Protein AF-A0A2I2KLL4-F1 (afdb_monomer)

Structure (mmCIF, N/CA/C/O backbone):
data_AF-A0A2I2KLL4-F1
#
_entry.id   AF-A0A2I2KLL4-F1
#
loop_
_atom_site.group_PDB
_atom_site.id
_atom_site.type_symbol
_atom_site.label_atom_id
_atom_site.label_alt_id
_atom_site.label_comp_id
_atom_site.label_asym_id
_atom_site.label_entity_id
_atom_site.label_seq_id
_atom_site.pdbx_PDB_ins_code
_atom_site.Cartn_x
_atom_site.Cartn_y
_atom_site.Cartn_z
_atom_site.occupancy
_atom_site.B_iso_or_equiv
_atom_site.auth_seq_id
_atom_site.auth_comp_id
_atom_site.auth_asym_id
_atom_site.auth_atom_id
_atom_site.pdbx_PDB_model_num
ATOM 1 N N . MET A 1 1 ? -18.884 -9.097 3.465 1.00 61.75 1 MET A N 1
ATOM 2 C CA . MET A 1 1 ? -18.006 -8.969 4.646 1.00 61.75 1 MET A CA 1
ATOM 3 C C . MET A 1 1 ? -17.611 -7.509 4.767 1.00 61.75 1 MET A C 1
ATOM 5 O O . MET A 1 1 ? -17.368 -6.892 3.738 1.00 61.75 1 MET A O 1
ATOM 9 N N . THR A 1 2 ? -17.650 -6.938 5.967 1.00 78.00 2 THR A N 1
ATOM 10 C CA . THR A 1 2 ? -17.216 -5.558 6.241 1.00 78.00 2 THR A CA 1
ATOM 11 C C . THR A 1 2 ? -15.734 -5.535 6.598 1.00 78.00 2 THR A C 1
ATOM 13 O O . THR A 1 2 ? -15.216 -6.523 7.118 1.00 78.00 2 THR A O 1
ATOM 16 N N . HIS A 1 3 ? -15.065 -4.415 6.319 1.00 81.94 3 HIS A N 1
ATOM 17 C CA . HIS A 1 3 ? -13.654 -4.229 6.658 1.00 81.94 3 HIS A CA 1
ATOM 18 C C . HIS A 1 3 ? -13.416 -4.439 8.160 1.00 81.94 3 HIS A C 1
ATOM 20 O O . HIS A 1 3 ? -14.210 -3.926 8.958 1.00 81.94 3 HIS A O 1
ATOM 26 N N . PRO A 1 4 ? -12.379 -5.197 8.567 1.00 83.56 4 PRO A N 1
ATOM 27 C CA . PRO A 1 4 ? -12.121 -5.459 9.976 1.00 83.56 4 PRO A CA 1
ATOM 28 C C . PRO A 1 4 ? -11.893 -4.158 10.748 1.00 83.56 4 PRO A C 1
ATOM 30 O O . PRO A 1 4 ? -11.101 -3.305 10.343 1.00 83.56 4 PRO A O 1
ATOM 33 N N . VAL A 1 5 ? -12.571 -4.012 11.887 1.00 83.44 5 VAL A N 1
ATOM 34 C CA . VAL A 1 5 ? -12.430 -2.829 12.744 1.00 83.44 5 VAL A CA 1
ATOM 35 C C . VAL A 1 5 ? -10.989 -2.732 13.247 1.00 83.44 5 VAL A C 1
ATOM 37 O O . VAL A 1 5 ? -10.452 -3.690 13.797 1.00 83.44 5 VAL A O 1
ATOM 40 N N . GLY A 1 6 ? -10.369 -1.568 13.054 1.00 82.81 6 GLY A N 1
ATOM 41 C CA . GLY A 1 6 ? -8.994 -1.297 13.481 1.00 82.81 6 GLY A CA 1
ATOM 42 C C . GLY A 1 6 ? -7.910 -1.740 12.495 1.00 82.81 6 GLY A C 1
ATOM 43 O O . GLY A 1 6 ? -6.746 -1.410 12.714 1.00 82.81 6 GLY A O 1
ATOM 44 N N . LEU A 1 7 ? -8.258 -2.426 11.398 1.00 86.62 7 LEU A N 1
ATOM 45 C CA . LEU A 1 7 ? -7.305 -2.677 10.321 1.00 86.62 7 LEU A CA 1
ATOM 46 C C . LEU A 1 7 ? -7.185 -1.407 9.456 1.00 86.62 7 LEU A C 1
ATOM 48 O O . LEU A 1 7 ? -8.212 -0.872 9.035 1.00 86.62 7 LEU A O 1
ATOM 52 N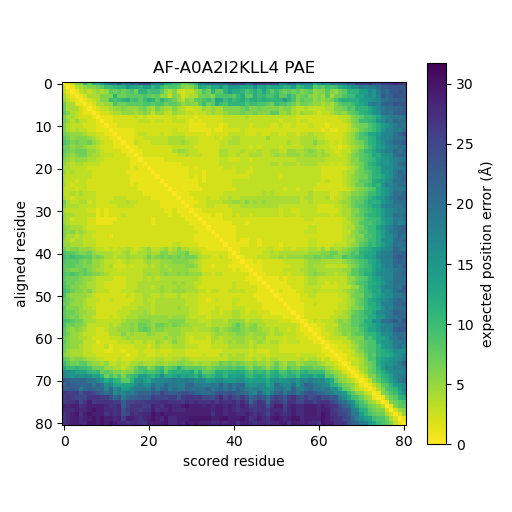 N . PRO A 1 8 ? -5.976 -0.896 9.172 1.00 88.94 8 PRO A N 1
ATOM 53 C CA . PRO A 1 8 ? -5.814 0.211 8.236 1.00 88.94 8 PRO A CA 1
ATOM 54 C C . PRO A 1 8 ? -6.183 -0.215 6.809 1.00 88.94 8 PRO A C 1
ATOM 56 O O . PRO A 1 8 ? -6.263 -1.406 6.494 1.00 88.94 8 PRO A O 1
ATOM 59 N N . HIS A 1 9 ? -6.379 0.764 5.928 1.00 92.56 9 HIS A N 1
ATOM 60 C CA . HIS A 1 9 ? -6.410 0.503 4.490 1.00 92.56 9 HIS A CA 1
ATOM 61 C C . HIS A 1 9 ? -5.048 -0.040 4.053 1.00 92.56 9 HIS A C 1
ATOM 63 O O . HIS A 1 9 ? -4.010 0.527 4.401 1.00 92.56 9 HIS A O 1
ATOM 69 N N . VAL A 1 10 ? -5.037 -1.142 3.309 1.00 93.50 10 VAL A N 1
ATOM 70 C CA . VAL A 1 10 ? -3.793 -1.851 2.992 1.00 93.50 10 VAL A CA 1
ATOM 71 C C . VAL A 1 10 ? -3.258 -1.432 1.626 1.00 93.50 10 VAL A C 1
ATOM 73 O O . VAL A 1 10 ? -3.945 -1.536 0.614 1.00 93.50 10 VAL A O 1
ATOM 76 N N . PHE A 1 11 ? -2.003 -1.007 1.570 1.00 94.38 11 PHE A N 1
ATOM 77 C CA . PHE A 1 11 ? -1.277 -0.791 0.325 1.00 94.38 11 PHE A CA 1
ATOM 78 C C . PHE A 1 11 ? -0.446 -2.040 0.003 1.00 94.38 11 PHE A C 1
ATOM 80 O O . PHE A 1 11 ? 0.408 -2.435 0.797 1.00 94.38 11 PHE A O 1
ATOM 87 N N . VAL A 1 12 ? -0.737 -2.707 -1.115 1.00 93.44 12 VAL A N 1
ATOM 88 C CA . VAL A 1 12 ? -0.168 -4.019 -1.469 1.00 93.44 12 VAL A CA 1
ATOM 89 C C . VAL A 1 12 ? 0.969 -3.862 -2.469 1.00 93.44 12 VAL A C 1
ATOM 91 O O . VAL A 1 12 ? 0.735 -3.410 -3.593 1.00 93.44 12 VAL A O 1
ATOM 94 N N . ASP A 1 13 ? 2.160 -4.302 -2.060 1.00 92.56 13 ASP A N 1
ATOM 95 C CA . ASP A 1 13 ? 3.388 -4.320 -2.855 1.00 92.56 13 ASP A CA 1
ATOM 96 C C . ASP A 1 13 ? 3.334 -5.287 -4.055 1.00 92.56 13 ASP A C 1
ATOM 98 O O . ASP A 1 13 ? 2.654 -6.319 -4.034 1.00 92.56 13 ASP A O 1
ATOM 102 N N . ARG A 1 14 ? 4.118 -4.978 -5.095 1.00 90.12 14 ARG A N 1
ATOM 103 C CA . ARG A 1 14 ? 4.266 -5.796 -6.310 1.00 90.12 14 ARG A CA 1
ATOM 104 C C . ARG A 1 14 ? 4.772 -7.217 -6.040 1.00 90.12 14 ARG A C 1
ATOM 106 O O . ARG A 1 14 ? 4.400 -8.122 -6.786 1.00 90.12 14 ARG A O 1
ATOM 113 N N . SER A 1 15 ? 5.538 -7.450 -4.966 1.00 90.31 15 SER A N 1
ATOM 114 C CA . SER A 1 15 ? 6.009 -8.790 -4.561 1.00 90.31 15 SER A CA 1
ATOM 115 C C . SER A 1 15 ? 4.876 -9.789 -4.311 1.00 90.31 15 SER A C 1
ATOM 117 O O . SER A 1 15 ? 5.056 -10.990 -4.498 1.00 90.31 15 SER A O 1
ATOM 119 N N . LEU A 1 16 ? 3.684 -9.312 -3.943 1.00 91.81 16 LEU A N 1
ATOM 120 C CA . LEU A 1 16 ? 2.500 -10.149 -3.715 1.00 91.81 16 LEU A CA 1
ATOM 121 C C . LEU A 1 16 ? 1.670 -10.381 -4.984 1.00 91.81 16 LEU A C 1
ATOM 123 O O . LEU A 1 16 ? 0.703 -11.149 -4.978 1.00 91.81 16 LEU A O 1
ATOM 127 N N . GLY A 1 17 ? 2.051 -9.729 -6.081 1.00 91.19 17 GLY A N 1
ATOM 128 C CA . GLY A 1 17 ? 1.311 -9.713 -7.329 1.00 91.19 17 GLY A CA 1
ATOM 129 C C . GLY A 1 17 ? 0.009 -8.911 -7.250 1.00 91.19 17 GLY A C 1
ATOM 130 O O . GLY A 1 17 ? -0.565 -8.650 -6.194 1.00 91.19 17 GLY A O 1
ATOM 131 N N . ARG A 1 18 ? -0.509 -8.543 -8.424 1.00 92.50 18 ARG A N 1
ATOM 132 C CA . ARG A 1 18 ? -1.672 -7.645 -8.554 1.00 92.50 18 ARG A CA 1
ATOM 133 C C . ARG A 1 18 ? -3.034 -8.335 -8.690 1.00 92.50 18 ARG A C 1
ATOM 135 O O . ARG A 1 18 ? -4.050 -7.657 -8.778 1.00 92.50 18 ARG A O 1
ATOM 142 N N . ILE A 1 19 ? -3.085 -9.673 -8.738 1.00 92.69 19 ILE A N 1
ATOM 143 C CA . ILE A 1 19 ? -4.327 -10.418 -9.033 1.00 92.69 19 ILE A CA 1
ATOM 144 C C . ILE A 1 19 ? -4.759 -11.340 -7.891 1.00 92.69 19 ILE A C 1
ATOM 146 O O . ILE A 1 19 ? -5.784 -11.085 -7.264 1.00 92.69 19 ILE A O 1
ATOM 150 N N . ALA A 1 20 ? -4.033 -12.434 -7.647 1.00 94.38 20 ALA A N 1
ATOM 151 C CA . ALA A 1 20 ? -4.506 -13.499 -6.759 1.00 94.38 20 ALA A CA 1
ATOM 152 C C . ALA A 1 20 ? -4.621 -13.033 -5.299 1.00 94.38 20 ALA A C 1
ATOM 154 O O . ALA A 1 20 ? -5.697 -13.132 -4.710 1.00 94.38 20 ALA A O 1
ATOM 155 N N . VAL A 1 21 ? -3.546 -12.464 -4.745 1.00 93.69 21 VAL A N 1
ATOM 156 C CA . VAL A 1 21 ? -3.524 -11.978 -3.357 1.00 93.69 21 VAL A CA 1
ATOM 157 C C . VAL A 1 21 ? -4.536 -10.839 -3.139 1.00 93.69 21 VAL A C 1
ATOM 159 O O . VAL A 1 21 ? -5.381 -10.986 -2.254 1.00 93.69 21 VAL A O 1
ATOM 162 N N . PRO A 1 22 ? -4.576 -9.770 -3.966 1.00 95.25 22 PRO A N 1
ATOM 163 C CA . PRO A 1 22 ? -5.596 -8.724 -3.847 1.00 95.25 22 PRO A CA 1
ATOM 164 C C . PRO A 1 22 ? -7.034 -9.248 -3.896 1.00 95.25 22 PRO A C 1
ATOM 166 O O . PRO A 1 22 ? -7.878 -8.805 -3.118 1.00 95.25 22 PRO A O 1
ATOM 169 N N . ARG A 1 23 ? -7.330 -10.215 -4.777 1.00 95.56 23 ARG A N 1
ATOM 170 C CA . ARG A 1 23 ? -8.666 -10.825 -4.865 1.00 95.56 23 ARG A CA 1
ATOM 171 C C . ARG A 1 23 ? -9.049 -11.563 -3.586 1.00 95.56 23 ARG A C 1
ATOM 173 O O . ARG A 1 23 ? -10.172 -11.394 -3.122 1.00 95.56 23 ARG A O 1
ATOM 180 N N . LEU A 1 24 ? -8.137 -12.348 -3.013 1.00 95.19 24 LEU A N 1
ATOM 181 C CA . LEU A 1 24 ? -8.393 -13.088 -1.773 1.00 95.19 24 LEU A CA 1
ATOM 182 C C . LEU A 1 24 ? -8.625 -12.144 -0.588 1.00 95.19 24 LEU A C 1
ATOM 184 O O . LEU A 1 24 ? -9.595 -12.314 0.149 1.00 95.19 24 LEU A O 1
ATOM 188 N N . LEU A 1 25 ? -7.788 -11.115 -0.443 1.00 93.50 25 LEU A N 1
ATOM 189 C CA . LEU A 1 25 ? -7.917 -10.127 0.631 1.00 93.50 25 LEU A CA 1
ATOM 190 C C . LEU A 1 25 ? -9.231 -9.336 0.519 1.00 93.50 25 LEU A C 1
ATOM 192 O O . LEU A 1 25 ? -9.950 -9.193 1.508 1.00 93.50 25 LEU A O 1
ATOM 196 N N . ARG A 1 26 ? -9.606 -8.906 -0.693 1.00 94.62 26 ARG A N 1
ATOM 197 C CA . ARG A 1 26 ? -10.914 -8.274 -0.948 1.00 94.62 26 ARG A CA 1
ATOM 198 C C . ARG A 1 26 ? -12.076 -9.214 -0.642 1.00 94.62 26 ARG A C 1
ATOM 200 O O . ARG A 1 26 ? -13.064 -8.787 -0.053 1.00 94.62 26 ARG A O 1
ATOM 207 N N . GLY A 1 27 ? -11.950 -10.494 -0.996 1.00 94.62 27 GLY A N 1
ATOM 208 C CA . GLY A 1 27 ? -12.929 -11.530 -0.656 1.00 94.62 27 GLY A CA 1
ATOM 209 C C . GLY A 1 27 ? -13.132 -11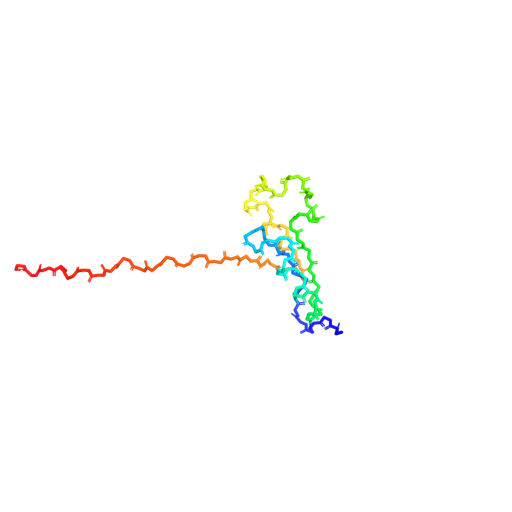.687 0.855 1.00 94.62 27 GLY A C 1
ATOM 210 O O . GLY A 1 27 ? -14.255 -11.910 1.298 1.00 94.62 27 GLY A O 1
ATOM 211 N N . ALA A 1 28 ? -12.076 -11.478 1.645 1.00 92.56 28 ALA A N 1
ATOM 212 C CA . ALA A 1 28 ? -12.125 -11.446 3.107 1.00 92.56 28 ALA A CA 1
ATOM 213 C C . ALA A 1 28 ? -12.664 -10.119 3.689 1.00 92.56 28 ALA A C 1
ATOM 215 O O . ALA A 1 28 ? -12.745 -9.968 4.906 1.00 92.56 28 ALA A O 1
ATOM 216 N N . GLY A 1 29 ? -13.048 -9.157 2.843 1.00 92.81 29 GLY A N 1
ATOM 217 C CA . GLY A 1 29 ? -13.565 -7.849 3.251 1.00 92.81 29 GLY A CA 1
ATOM 218 C C . GLY A 1 29 ? -12.496 -6.784 3.497 1.00 92.81 29 GLY A C 1
ATOM 219 O O . GLY A 1 29 ? -12.846 -5.700 3.947 1.00 92.81 29 GLY A O 1
ATOM 220 N N . ILE A 1 30 ? -11.221 -7.053 3.204 1.00 93.62 30 ILE A N 1
ATOM 221 C CA . ILE A 1 30 ? -10.127 -6.102 3.435 1.00 93.62 30 ILE A CA 1
ATOM 222 C C . ILE A 1 30 ? -10.129 -5.023 2.347 1.00 93.62 30 ILE A C 1
ATOM 224 O O . ILE A 1 30 ? -10.087 -5.321 1.149 1.00 93.62 30 ILE A O 1
ATOM 228 N N . GLN A 1 31 ? -10.130 -3.760 2.770 1.00 94.25 31 GLN A N 1
ATOM 229 C CA . GLN A 1 31 ? -9.921 -2.607 1.901 1.00 94.25 31 GLN A CA 1
ATOM 230 C C . GLN A 1 31 ? -8.435 -2.461 1.574 1.00 94.25 31 GLN A C 1
ATOM 232 O O . GLN A 1 31 ? -7.593 -2.387 2.472 1.00 94.25 31 GLN A O 1
ATOM 237 N N . LEU A 1 32 ? -8.116 -2.455 0.278 1.00 95.00 32 LEU A N 1
ATOM 238 C CA . LEU A 1 32 ? -6.740 -2.367 -0.192 1.00 95.00 32 LEU A CA 1
ATOM 239 C C . LEU A 1 32 ? -6.606 -1.697 -1.559 1.00 95.00 32 LEU A C 1
ATOM 241 O O . LEU A 1 32 ? -7.520 -1.766 -2.387 1.00 95.00 32 LEU A O 1
ATOM 245 N N . THR A 1 33 ? -5.419 -1.152 -1.809 1.00 95.81 33 THR A N 1
ATOM 246 C CA . THR A 1 33 ? -4.960 -0.636 -3.105 1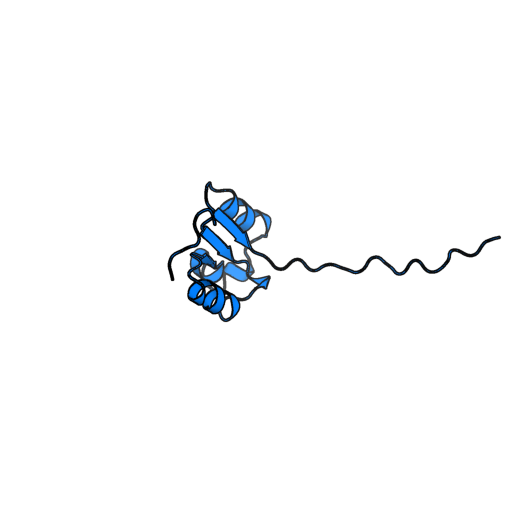.00 95.81 33 THR A CA 1
ATOM 247 C C . THR A 1 33 ? -3.623 -1.279 -3.454 1.00 95.81 33 THR A C 1
ATOM 249 O O . THR A 1 33 ? -2.733 -1.354 -2.615 1.00 95.81 33 THR A O 1
ATOM 252 N N . THR A 1 34 ? -3.475 -1.760 -4.682 1.00 95.75 34 THR A N 1
ATOM 253 C CA . THR A 1 34 ? -2.200 -2.286 -5.197 1.00 95.75 34 THR A CA 1
ATOM 254 C C . THR A 1 34 ? -1.352 -1.174 -5.821 1.00 95.75 34 THR A C 1
ATOM 256 O O . THR A 1 34 ? -1.905 -0.178 -6.291 1.00 95.75 34 THR A O 1
ATOM 259 N N . LEU A 1 35 ? -0.026 -1.351 -5.910 1.00 94.50 35 LEU A N 1
ATOM 260 C CA . LEU A 1 35 ? 0.832 -0.402 -6.648 1.00 94.50 35 LEU A CA 1
ATOM 261 C C . LEU A 1 35 ? 0.381 -0.251 -8.106 1.00 94.50 35 LEU A C 1
ATOM 263 O O . LEU A 1 35 ? 0.315 0.866 -8.603 1.00 94.50 35 LEU A O 1
ATOM 267 N N . ALA A 1 36 ? -0.002 -1.352 -8.755 1.00 94.31 36 ALA A N 1
ATOM 268 C CA . ALA A 1 36 ? -0.514 -1.350 -10.125 1.00 94.31 36 ALA A CA 1
ATOM 269 C C . ALA A 1 36 ? -1.783 -0.494 -10.303 1.00 94.31 36 ALA A C 1
ATOM 271 O O . ALA A 1 36 ? -1.990 0.089 -11.363 1.00 94.31 36 ALA A O 1
ATOM 272 N N . GLU A 1 37 ? -2.642 -0.408 -9.283 1.00 95.44 37 GLU A N 1
ATOM 273 C CA . GLU A 1 37 ? -3.838 0.447 -9.307 1.00 95.44 37 GLU A CA 1
ATOM 274 C C . GLU A 1 37 ? -3.514 1.913 -8.999 1.00 95.44 37 GLU A C 1
ATOM 276 O O . GLU A 1 37 ? -4.202 2.800 -9.495 1.00 95.44 37 GLU A O 1
ATOM 281 N N . TYR A 1 38 ? -2.494 2.172 -8.177 1.00 94.88 38 TYR A N 1
ATOM 282 C CA . TYR A 1 38 ? -2.131 3.524 -7.748 1.00 94.88 38 TYR A CA 1
ATOM 283 C C . TYR A 1 38 ? -1.191 4.236 -8.730 1.00 94.88 38 TYR A C 1
ATOM 285 O O . TYR A 1 38 ? -1.439 5.383 -9.092 1.00 94.88 38 TYR A O 1
ATOM 293 N N . TYR A 1 39 ? -0.129 3.562 -9.176 1.00 94.31 39 TYR A N 1
ATOM 294 C CA . TYR A 1 39 ? 0.876 4.105 -10.098 1.00 94.31 39 TYR A CA 1
ATOM 295 C C . TYR A 1 39 ? 0.623 3.733 -11.564 1.00 94.31 39 TYR A C 1
ATOM 297 O O . TYR A 1 39 ? 1.156 4.389 -12.457 1.00 94.31 39 TYR A O 1
ATOM 305 N N . GLY A 1 40 ? -0.214 2.725 -11.820 1.00 93.19 40 GLY A N 1
ATOM 306 C CA . GLY A 1 40 ? -0.478 2.218 -13.165 1.00 93.19 40 GLY A CA 1
ATOM 307 C C . GLY A 1 40 ? 0.526 1.157 -13.621 1.00 93.19 40 GLY A C 1
ATOM 308 O O . GLY A 1 40 ? 1.571 0.959 -13.01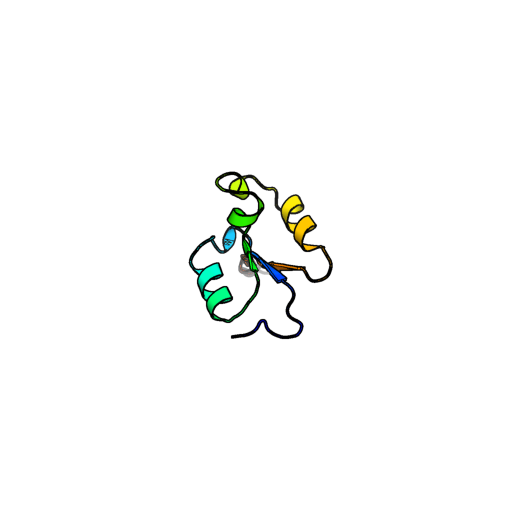0 1.00 93.19 40 GLY A O 1
ATOM 309 N N . ILE A 1 41 ? 0.179 0.467 -14.710 1.00 90.69 41 ILE A N 1
ATOM 310 C CA . ILE A 1 41 ? 0.993 -0.582 -15.338 1.00 90.69 41 ILE A CA 1
ATOM 311 C C . ILE A 1 41 ? 1.533 -0.038 -16.670 1.00 90.69 41 ILE A C 1
ATOM 313 O O . ILE A 1 41 ? 0.729 0.462 -17.465 1.00 90.69 41 ILE A O 1
ATOM 317 N N . PRO A 1 42 ? 2.836 -0.196 -16.982 1.00 91.75 42 PRO A N 1
ATOM 318 C CA . PRO A 1 42 ? 3.860 -0.953 -16.242 1.00 91.75 42 PRO A CA 1
ATOM 319 C C . PRO A 1 42 ? 4.655 -0.135 -15.208 1.00 91.75 42 PRO A C 1
ATOM 321 O O . PRO A 1 42 ? 5.640 -0.625 -14.669 1.00 91.75 42 PRO A O 1
ATOM 324 N N . GLN A 1 43 ? 4.272 1.118 -14.955 1.00 89.88 43 GLN A N 1
ATOM 325 C CA . GLN A 1 43 ? 5.048 2.061 -14.144 1.00 89.88 43 GLN A CA 1
ATOM 326 C C . GLN A 1 43 ? 5.265 1.584 -12.703 1.00 89.88 43 GLN A C 1
ATOM 328 O O . GLN A 1 43 ? 6.265 1.946 -12.089 1.00 89.88 43 GLN A O 1
ATOM 333 N N . ASP A 1 44 ? 4.360 0.762 -12.168 1.00 90.38 44 ASP A N 1
ATOM 334 C CA . ASP A 1 44 ? 4.471 0.155 -10.844 1.00 90.38 44 ASP A CA 1
ATOM 335 C C . ASP A 1 44 ? 5.753 -0.670 -10.644 1.00 90.38 44 ASP A C 1
ATOM 337 O O . ASP A 1 44 ? 6.266 -0.766 -9.523 1.00 90.38 44 ASP A O 1
ATOM 341 N N . GLU A 1 45 ? 6.310 -1.228 -11.719 1.00 89.06 45 GLU A N 1
ATOM 342 C CA . GLU A 1 45 ? 7.551 -2.005 -11.679 1.00 89.06 45 GLU A CA 1
ATOM 343 C C . GLU A 1 45 ? 8.790 -1.132 -11.425 1.00 89.06 45 GLU A C 1
ATOM 345 O O . GLU A 1 45 ? 9.739 -1.598 -10.795 1.00 89.06 45 GLU A O 1
ATOM 350 N N . ASP A 1 46 ? 8.752 0.148 -11.804 1.00 92.75 46 ASP A N 1
ATOM 351 C CA . ASP A 1 46 ? 9.890 1.073 -11.691 1.00 92.75 46 ASP A CA 1
ATOM 352 C C . ASP A 1 46 ? 9.858 1.932 -10.416 1.00 92.75 46 ASP A C 1
ATOM 354 O O . ASP A 1 46 ? 10.811 2.655 -10.111 1.00 92.75 46 ASP A O 1
ATOM 358 N N . ILE A 1 47 ? 8.777 1.866 -9.632 1.00 93.44 47 ILE A N 1
ATOM 359 C CA . ILE A 1 47 ? 8.669 2.645 -8.395 1.00 93.44 47 ILE A CA 1
ATOM 360 C C . ILE A 1 47 ? 9.678 2.139 -7.361 1.00 93.44 47 ILE A C 1
ATOM 362 O O . ILE A 1 47 ? 9.726 0.953 -7.022 1.00 93.44 47 ILE A O 1
ATOM 366 N N . ALA A 1 48 ? 10.488 3.057 -6.836 1.00 92.81 48 ALA A N 1
ATOM 367 C CA . ALA A 1 48 ? 11.461 2.750 -5.800 1.00 92.81 48 ALA A CA 1
ATOM 368 C C . ALA A 1 48 ? 10.773 2.408 -4.473 1.00 92.81 48 ALA A C 1
ATOM 370 O O . ALA A 1 48 ? 9.744 2.993 -4.123 1.00 92.81 48 ALA A O 1
ATOM 371 N N . ASP A 1 49 ? 11.391 1.523 -3.688 1.00 90.44 49 ASP A N 1
ATOM 372 C CA . ASP A 1 49 ? 10.800 1.073 -2.425 1.00 90.44 49 ASP A CA 1
ATOM 373 C C . ASP A 1 49 ? 10.543 2.223 -1.452 1.00 90.44 49 ASP A C 1
ATOM 375 O O . ASP A 1 49 ? 9.480 2.323 -0.845 1.00 90.44 49 ASP A O 1
ATOM 379 N N . VAL A 1 50 ? 11.489 3.160 -1.377 1.00 91.88 50 VAL A N 1
ATOM 380 C CA . VAL A 1 50 ? 11.370 4.368 -0.551 1.00 91.88 50 VAL A CA 1
ATOM 381 C C . VAL A 1 50 ? 10.166 5.232 -0.930 1.00 91.88 50 VAL A C 1
ATOM 383 O O . VAL A 1 50 ? 9.581 5.874 -0.060 1.00 91.88 50 VAL A O 1
ATOM 386 N N . THR A 1 51 ? 9.779 5.239 -2.207 1.00 92.56 51 THR A N 1
ATOM 387 C CA . THR A 1 51 ? 8.680 6.059 -2.718 1.00 92.56 51 THR A CA 1
ATOM 388 C C . THR A 1 51 ? 7.341 5.480 -2.297 1.00 92.56 51 THR A C 1
ATOM 390 O O . THR A 1 51 ? 6.547 6.180 -1.671 1.00 92.56 51 THR A O 1
ATOM 393 N N . TRP A 1 52 ? 7.099 4.195 -2.567 1.00 90.56 52 TRP A N 1
ATOM 394 C CA . TRP A 1 52 ? 5.815 3.597 -2.206 1.00 90.56 52 TRP A CA 1
ATOM 395 C C . TRP A 1 52 ? 5.680 3.409 -0.691 1.00 90.56 52 TRP A C 1
ATOM 397 O O . TRP A 1 52 ? 4.586 3.582 -0.156 1.00 90.56 52 TRP A O 1
ATOM 407 N N . LEU A 1 53 ? 6.776 3.146 0.037 1.00 91.88 53 LEU A N 1
ATOM 408 C CA . LEU A 1 53 ? 6.758 3.103 1.503 1.00 91.88 53 LEU A CA 1
ATOM 409 C C . LEU A 1 53 ? 6.344 4.451 2.105 1.00 91.88 53 LEU A C 1
ATOM 411 O O . LEU A 1 53 ? 5.574 4.470 3.067 1.00 91.88 53 LEU A O 1
ATOM 415 N N . ALA A 1 54 ? 6.791 5.573 1.533 1.00 91.94 54 ALA A N 1
ATOM 416 C CA . ALA A 1 54 ? 6.377 6.900 1.988 1.00 91.94 54 ALA A CA 1
ATOM 417 C C . ALA A 1 54 ? 4.861 7.118 1.836 1.00 91.94 54 ALA A C 1
ATOM 419 O O . ALA A 1 54 ? 4.233 7.711 2.714 1.00 91.94 54 ALA A O 1
ATOM 420 N N . ASP A 1 55 ? 4.246 6.569 0.786 1.00 88.31 55 ASP A N 1
ATOM 421 C CA . ASP A 1 55 ? 2.791 6.614 0.608 1.00 88.31 55 ASP A CA 1
ATOM 422 C C . ASP A 1 55 ? 2.033 5.799 1.669 1.00 88.31 55 ASP A C 1
ATOM 424 O O . ASP A 1 55 ? 0.901 6.145 2.020 1.00 88.31 55 ASP A O 1
ATOM 428 N N . THR A 1 56 ? 2.672 4.782 2.260 1.00 89.88 56 THR A N 1
ATOM 429 C CA . THR A 1 56 ? 2.105 4.018 3.386 1.00 89.88 56 THR A CA 1
ATOM 430 C C . THR A 1 56 ? 2.223 4.714 4.740 1.00 89.88 56 THR A C 1
ATOM 432 O O . THR A 1 56 ? 1.533 4.325 5.673 1.00 89.88 56 THR A O 1
ATOM 435 N N . ALA A 1 57 ? 3.038 5.766 4.865 1.00 87.12 57 ALA A N 1
ATOM 436 C CA . ALA A 1 57 ? 3.223 6.492 6.126 1.00 87.12 57 ALA A CA 1
ATOM 437 C C . ALA A 1 57 ? 2.038 7.411 6.492 1.00 87.12 57 ALA A C 1
ATOM 439 O O . ALA A 1 57 ? 2.058 8.091 7.521 1.00 87.12 57 ALA A O 1
ATOM 440 N N . ARG A 1 58 ? 1.000 7.462 5.650 1.00 87.62 58 ARG A N 1
ATOM 441 C CA . ARG A 1 58 ? -0.209 8.254 5.891 1.00 87.62 58 ARG A CA 1
ATOM 442 C C . ARG A 1 58 ? -1.034 7.635 7.033 1.00 87.62 58 ARG A C 1
ATOM 444 O O . ARG A 1 58 ? -1.158 6.411 7.096 1.00 87.62 58 ARG A O 1
ATOM 451 N N . PRO A 1 59 ? -1.653 8.444 7.915 1.00 88.19 59 PRO A N 1
ATOM 452 C CA . PRO A 1 59 ? -2.504 7.920 8.981 1.00 88.19 59 PRO A CA 1
AT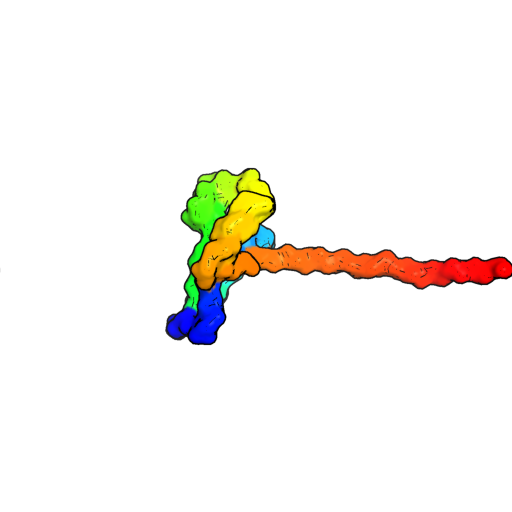OM 453 C C . PRO A 1 59 ? -3.604 7.002 8.434 1.00 88.19 59 PRO A C 1
ATOM 455 O O . PRO A 1 59 ? -4.325 7.371 7.509 1.00 88.19 59 PRO A O 1
ATOM 458 N N . GLY A 1 60 ? -3.738 5.808 9.016 1.00 87.81 60 GLY A N 1
ATOM 459 C CA . GLY A 1 60 ? -4.748 4.828 8.603 1.00 87.81 60 GLY A CA 1
ATOM 460 C C . GLY A 1 60 ? -4.399 4.016 7.352 1.00 87.81 60 GLY A C 1
ATOM 461 O O . GLY A 1 60 ? -5.255 3.265 6.883 1.00 87.81 60 GLY A O 1
ATOM 462 N N . VAL A 1 61 ? -3.169 4.119 6.836 1.00 90.94 61 VAL A N 1
ATOM 463 C CA . VAL A 1 61 ? -2.646 3.281 5.748 1.00 90.94 61 VAL A CA 1
ATOM 464 C C . VAL A 1 61 ? -1.551 2.360 6.289 1.00 90.94 61 VAL A C 1
ATOM 466 O O . VAL A 1 61 ? -0.761 2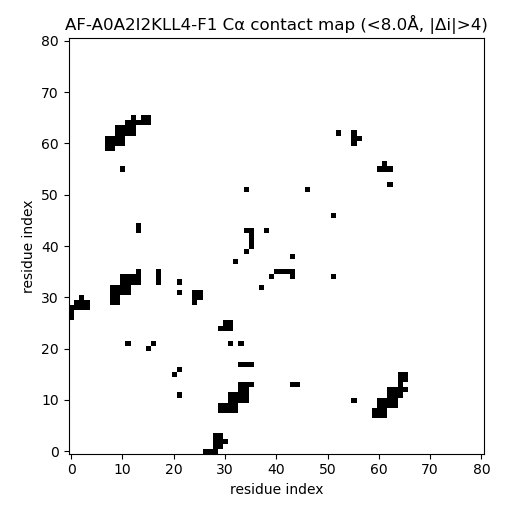.757 7.141 1.00 90.94 61 VAL A O 1
ATOM 469 N N . GLY A 1 62 ? -1.522 1.109 5.828 1.00 91.75 62 GLY A N 1
ATOM 470 C CA . GLY A 1 62 ? -0.473 0.144 6.164 1.00 91.75 62 GLY A CA 1
ATOM 471 C C . GLY A 1 62 ? 0.081 -0.540 4.919 1.00 91.75 62 GLY A C 1
ATOM 472 O O . GLY A 1 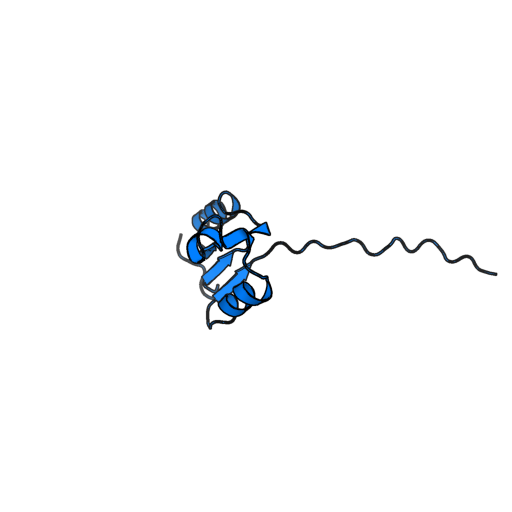62 ? -0.679 -0.900 4.026 1.00 91.75 62 GLY A O 1
ATOM 473 N N . GLY A 1 63 ? 1.399 -0.732 4.856 1.00 92.19 63 GLY A N 1
ATOM 474 C CA . GLY A 1 63 ? 2.057 -1.448 3.760 1.00 92.19 63 GLY A CA 1
ATOM 475 C C . GLY A 1 63 ? 2.095 -2.960 3.976 1.00 92.19 63 GLY A C 1
ATOM 476 O O . GLY A 1 63 ? 2.454 -3.427 5.058 1.00 92.19 63 GLY A O 1
ATOM 477 N N . LEU A 1 64 ? 1.779 -3.730 2.936 1.00 91.69 64 LEU A N 1
ATOM 478 C CA . LEU A 1 64 ? 1.891 -5.188 2.914 1.00 91.69 64 LEU A CA 1
ATOM 479 C C . LEU A 1 64 ? 2.855 -5.615 1.800 1.00 91.69 64 LEU A C 1
ATOM 481 O O . LEU A 1 64 ? 2.607 -5.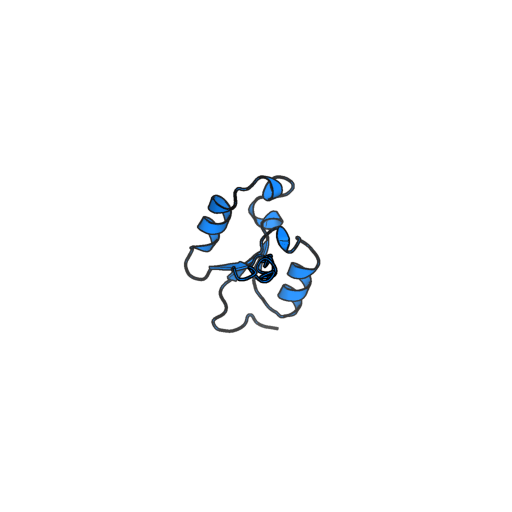336 0.630 1.00 91.69 64 LEU A O 1
ATOM 485 N N . HIS A 1 65 ? 3.929 -6.313 2.171 1.00 92.06 65 HIS A N 1
ATOM 486 C CA . HIS A 1 65 ? 4.959 -6.809 1.255 1.00 92.06 65 HIS A CA 1
ATOM 487 C C . HIS A 1 65 ? 5.434 -8.206 1.668 1.00 92.06 65 HIS A C 1
ATOM 489 O O . HIS A 1 65 ? 5.347 -8.584 2.841 1.00 92.06 65 HIS A O 1
ATOM 495 N N . GLU A 1 66 ? 5.938 -8.983 0.709 1.00 88.62 66 GLU A N 1
ATOM 496 C CA . GLU A 1 66 ? 6.655 -10.222 1.007 1.00 88.62 66 GLU A CA 1
ATOM 497 C C . GLU A 1 66 ? 7.980 -9.888 1.704 1.00 88.62 66 GLU A C 1
ATOM 499 O O . GLU A 1 66 ? 8.791 -9.114 1.197 1.00 88.62 66 GLU A O 1
ATOM 504 N N . ARG A 1 67 ? 8.247 -10.526 2.848 1.00 86.88 67 ARG A N 1
ATOM 505 C CA . ARG A 1 67 ? 9.573 -10.504 3.467 1.00 86.88 67 ARG A CA 1
ATOM 506 C C . ARG A 1 67 ? 10.292 -11.822 3.210 1.00 86.88 67 ARG A C 1
ATOM 508 O O . ARG A 1 67 ? 10.052 -12.814 3.903 1.00 86.88 67 ARG A O 1
ATOM 515 N N . ARG A 1 68 ? 11.248 -11.815 2.281 1.00 80.56 68 ARG A N 1
ATOM 516 C CA . ARG A 1 68 ? 12.142 -12.958 2.080 1.00 80.56 68 ARG A CA 1
ATOM 517 C C . ARG A 1 68 ? 13.107 -13.076 3.259 1.00 80.56 68 ARG A C 1
ATOM 519 O O . ARG A 1 68 ? 13.926 -12.194 3.504 1.00 80.56 68 ARG A O 1
ATOM 526 N N . THR A 1 69 ? 13.013 -14.173 4.005 1.00 80.19 69 THR A N 1
ATOM 527 C CA . THR A 1 69 ? 13.913 -14.442 5.134 1.00 80.19 69 THR A CA 1
ATOM 528 C C . THR A 1 69 ? 15.004 -15.399 4.669 1.00 80.19 69 THR A C 1
ATOM 530 O O . THR A 1 69 ? 14.725 -16.563 4.393 1.00 80.19 69 THR A O 1
ATOM 533 N N . HIS A 1 70 ? 16.244 -14.921 4.555 1.00 75.06 70 HIS A N 1
ATOM 534 C CA . HIS A 1 70 ? 17.375 -15.811 4.299 1.00 75.06 70 HIS A CA 1
ATOM 535 C C . HIS A 1 70 ? 17.695 -16.601 5.575 1.00 75.06 70 HIS A C 1
ATOM 537 O O . HIS A 1 70 ? 17.820 -15.987 6.640 1.00 75.06 70 HIS A O 1
ATOM 543 N N . PRO A 1 71 ? 17.831 -17.939 5.509 1.00 72.19 71 PRO A N 1
ATOM 544 C CA . PRO A 1 71 ? 18.322 -18.695 6.648 1.00 72.19 71 PRO A CA 1
ATOM 545 C C . PRO A 1 71 ? 19.718 -18.184 7.015 1.00 72.19 71 PRO A C 1
ATOM 547 O O . PRO A 1 71 ? 20.537 -17.909 6.134 1.00 72.19 71 PRO A O 1
ATOM 550 N N . ALA A 1 72 ? 19.981 -18.045 8.317 1.00 70.25 72 ALA A N 1
ATOM 551 C CA . ALA A 1 72 ? 21.320 -17.727 8.795 1.00 70.25 72 ALA A CA 1
ATOM 552 C C . ALA A 1 72 ? 22.312 -18.750 8.213 1.00 70.25 72 ALA A C 1
ATOM 554 O O . ALA A 1 72 ? 21.963 -19.935 8.125 1.00 70.25 72 ALA A O 1
ATOM 555 N N . PRO A 1 73 ? 23.523 -18.329 7.800 1.00 71.44 73 PRO A N 1
ATOM 556 C CA . PRO A 1 73 ? 24.509 -19.262 7.279 1.00 71.44 73 PRO A CA 1
ATOM 557 C C . PRO A 1 73 ? 24.694 -20.389 8.295 1.00 71.44 73 PRO A C 1
ATOM 559 O O . PRO A 1 73 ? 24.850 -20.132 9.491 1.00 71.44 73 PRO A O 1
ATOM 562 N N . SER A 1 74 ? 24.627 -21.640 7.827 1.00 71.62 74 SER A N 1
ATOM 563 C CA . SER A 1 74 ? 24.843 -22.810 8.675 1.00 71.62 74 SER A CA 1
ATOM 564 C C . SER A 1 74 ? 26.144 -22.598 9.440 1.00 71.62 74 SER A C 1
ATOM 566 O O . SER A 1 74 ? 27.201 -22.466 8.815 1.00 71.62 74 SER A O 1
ATOM 568 N N . ARG A 1 75 ? 26.078 -22.538 10.772 1.00 62.59 75 ARG A N 1
ATOM 569 C CA . ARG A 1 75 ? 27.259 -22.450 11.632 1.00 62.59 75 ARG A CA 1
ATOM 570 C C . ARG A 1 75 ? 28.014 -23.775 11.516 1.00 62.59 75 ARG A C 1
ATOM 572 O O . ARG A 1 75 ? 27.850 -24.665 12.341 1.00 62.59 75 ARG A O 1
ATOM 579 N N . ARG A 1 76 ? 28.791 -23.948 10.442 1.00 58.75 76 ARG A N 1
ATOM 580 C CA . ARG A 1 76 ? 29.763 -25.035 10.328 1.00 58.75 76 ARG A CA 1
ATOM 581 C C . ARG A 1 76 ? 30.775 -24.813 11.443 1.00 58.75 76 ARG A C 1
ATOM 583 O O . ARG A 1 76 ? 31.326 -23.723 11.565 1.00 58.75 76 ARG A O 1
ATOM 590 N N . ALA A 1 77 ? 30.917 -25.834 12.282 1.00 58.44 77 ALA A N 1
ATOM 591 C CA . ALA A 1 77 ? 31.815 -25.881 13.419 1.00 58.44 77 ALA A CA 1
ATOM 592 C C . ALA A 1 77 ? 33.180 -25.284 13.050 1.00 58.44 77 ALA A C 1
ATOM 594 O O . ALA A 1 77 ? 33.910 -25.846 12.234 1.00 58.44 77 ALA A O 1
ATOM 595 N N . ALA A 1 78 ? 33.499 -24.132 13.641 1.00 58.12 78 ALA A N 1
ATOM 596 C CA . ALA A 1 78 ? 34.873 -23.684 13.737 1.00 58.12 78 ALA A CA 1
ATOM 597 C C . ALA A 1 78 ? 35.576 -24.713 14.626 1.00 58.12 78 ALA A C 1
ATOM 599 O O . ALA A 1 78 ? 35.284 -24.810 15.819 1.00 58.12 78 ALA A O 1
ATOM 600 N N . GLY A 1 79 ? 36.389 -25.558 13.995 1.00 53.94 79 GLY A N 1
ATOM 601 C CA . GLY A 1 79 ? 37.228 -26.525 14.678 1.00 53.94 79 GLY A CA 1
ATOM 602 C C . GLY A 1 79 ? 38.177 -25.813 15.634 1.00 53.94 79 GLY A C 1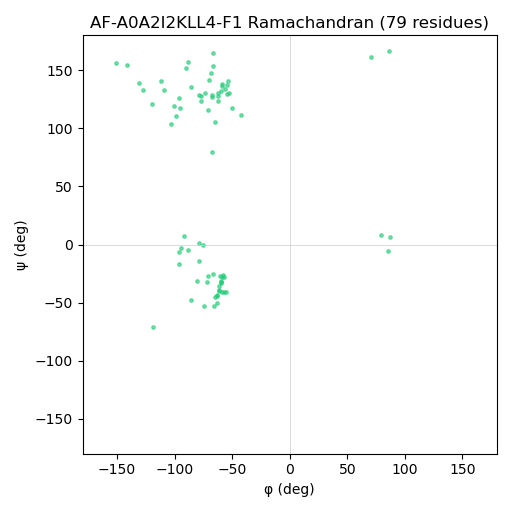
ATOM 603 O O . GLY A 1 79 ? 38.756 -24.782 15.294 1.00 53.94 79 GLY A O 1
ATOM 604 N N . CYS A 1 80 ? 38.297 -26.382 16.828 1.00 39.06 80 CYS A N 1
ATOM 605 C CA . CYS A 1 80 ? 39.391 -26.138 17.754 1.00 39.06 80 CYS A CA 1
ATOM 606 C C . CYS A 1 80 ? 40.738 -26.399 17.066 1.00 39.06 80 CYS A C 1
ATOM 608 O O . CYS A 1 80 ? 40.892 -27.420 16.389 1.00 39.06 80 CYS A O 1
ATOM 610 N N . PRO A 1 81 ? 41.712 -25.517 17.290 1.00 57.16 81 PRO A N 1
ATOM 611 C CA . PRO A 1 81 ? 43.046 -25.939 17.694 1.00 57.16 81 PRO A CA 1
ATOM 612 C C . PRO A 1 81 ? 43.299 -25.636 19.175 1.00 57.16 81 PRO A C 1
ATOM 614 O O . PRO A 1 81 ? 42.825 -24.584 19.663 1.00 57.16 81 PRO A O 1
#

Nearest PDB structures (foldseek):
  8wgk-assembly1_A  TM=3.815E-01  e=3.652E+00  Rhodothermus marinus DSM 4252

Radius of gyration: 17.82 Å; Cα contacts (8 Å, |Δi|>4): 88; chains: 1; bounding box: 61×35×34 Å

Organism: NCBI:txid1836972

Foldseek 3Di:
DAADPPQFAEEEACQVPDPDVVVVCVVVRHHYDYLCRVVNPPVSVVDDPVRVVVVQVDPRRHYDHDDDDDPDPPCDDPDDD

Mean predicted aligned error: 7.59 Å

Solvent-accessible surface area (backbone atoms only — not comparable to full-atom values): 5068 Å² total; per-residue (Å²): 114,70,58,60,88,90,61,49,43,32,39,36,35,70,81,54,44,87,54,70,50,53,52,53,42,43,70,67,16,46,55,67,48,38,41,52,76,74,65,30,81,72,54,40,78,73,59,50,69,73,58,59,52,57,67,27,70,42,91,63,38,35,73,44,68,73,78,88,78,78,78,74,78,79,82,70,78,80,74,84,131

Sequence (81 aa):
MTHPVGLPHVFVDRSLGRIAVPRLLRGAGIQLTTLAEYYGIPQDEDIADVTWLADTARPGVGGLHERRTHPAPSRRAAGCP

pLDDT: mean 86.39, std 11.77, range [39.06, 95.81]

Secondary structure (DSSP, 8-state):
-PPPTTPPEEEEPGGGTTTHHHHHHHHTT--EEEHHHHT-TTGGGT--HHHHHHHHTSTTEEEE-----PPPPP-------